Protein 1VJX (pdb70)

Foldseek 3Di:
DDAKWLLVLLVQLLQLLVVLLVLLQLVLVQDDDVSSVLSNVSSVLSVVSSVVSVVSVPPDPVLGGDIQHDDQAADHQDDCPVVSVDNDDDLLVSLVSVLVNLVRSLSSLVSSLVSGDDVVVNVSSVVSSVVSVVSNVVSVCSVPPD

Radius of gyration: 15.92 Å; Cα contacts (8 Å, |Δi|>4): 154; chains: 1; bounding box: 31×38×45 Å

Secondary structure (P-SEA, 3-state):
cccccaaaaaaaaaaaaaaaaaaaaaaaaacccaaaaaaaaaaaaaaaaaaaaaccccccccccccccccbbbbbcccccccccccccccaaaaaaaaaaaaaaaaaaaaaaaaacccaaaaaaaaaaaaaaaaaaaaaacccccc

Structure (mmCIF, N/CA/C/O backbone):
data_1VJX
#
_entry.id   1VJX
#
_cell.length_a   82.333
_cell.length_b   82.333
_cell.length_c   121.641
_cell.angle_alpha   90.00
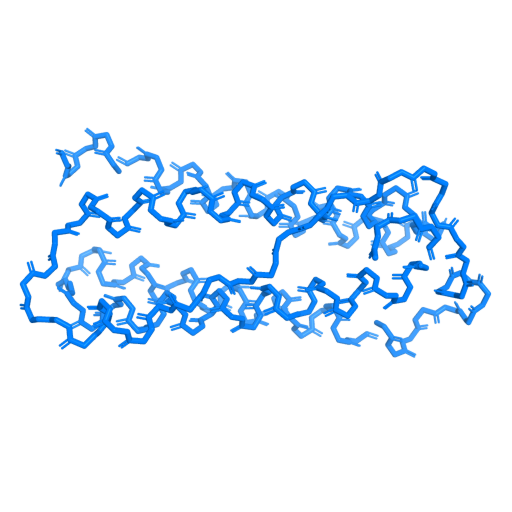_cell.angle_beta   90.00
_cell.angle_gamma   90.00
#
_symmetry.space_group_name_H-M   'I 41 2 2'
#
loop_
_entity.id
_entity.type
_entity.pdbx_description
1 polymer 'putative ferritin-like diiron-carboxylate protein TM1526'
2 water water
#
loop_
_atom_site.group_PDB
_atom_site.id
_atom_site.type_symbol
_atom_site.label_atom_id
_atom_site.label_alt_id
_atom_site.label_comp_id
_atom_site.label_asym_id
_atom_site.label_entity_id
_atom_site.label_seq_id
_atom_site.pdbx_PDB_ins_code
_atom_site.Cartn_x
_atom_site.Cartn_y
_atom_site.Cartn_z
_atom_site.occupancy
_atom_site.B_iso_or_equiv
_atom_site.auth_seq_id
_atom_site.auth_comp_id
_atom_site.auth_asym_id
_atom_site.auth_atom_id
_atom_site.pdbx_PDB_model_num
ATOM 1 C CA . HIS A 1 9 ? 58.279 33.493 37.142 1.00 58.89 -3 HIS A CA 1
ATOM 2 C C . HIS A 1 9 ? 57.078 34.066 37.959 1.00 59.71 -3 HIS A C 1
ATOM 3 O O . HIS A 1 9 ? 57.056 35.285 38.254 1.00 60.87 -3 HIS A O 1
ATOM 4 N N . HIS A 1 10 ? 56.088 33.203 38.270 1.00 58.27 -2 HIS A N 1
ATOM 5 C CA . HIS A 1 10 ? 54.793 33.577 38.963 1.00 57.12 -2 HIS A CA 1
ATOM 6 C C . HIS A 1 10 ? 54.462 32.780 40.220 1.00 56.51 -2 HIS A C 1
ATOM 7 O O . HIS A 1 10 ? 53.520 33.121 40.948 1.00 55.64 -2 HIS A O 1
ATOM 14 N N . HIS A 1 11 ? 55.225 31.715 40.460 1.00 56.19 -1 HIS A N 1
ATOM 15 C CA . HIS A 1 11 ? 55.177 31.014 41.721 1.00 56.17 -1 HIS A CA 1
ATOM 16 C C . HIS A 1 11 ? 56.288 31.600 42.605 1.00 56.04 -1 HIS A C 1
ATOM 17 O O . HIS A 1 11 ? 57.252 32.183 42.087 1.00 55.74 -1 HIS A O 1
ATOM 24 N N . HIS A 1 12 ? 56.106 31.504 43.924 1.00 55.11 0 HIS A N 1
ATOM 25 C CA . HIS A 1 12 ? 57.005 32.103 44.900 1.00 54.68 0 HIS A CA 1
ATOM 26 C C . HIS A 1 12 ? 57.253 33.594 44.672 1.00 53.38 0 HIS A C 1
ATOM 27 O O . HIS A 1 12 ? 58.334 34.047 44.922 1.00 53.63 0 HIS A O 1
ATOM 42 N N . LYS A 1 14 ? 57.383 37.091 46.061 1.00 47.83 2 LYS A N 1
ATOM 43 C CA . LYS A 1 14 ? 57.297 37.754 47.342 1.00 47.06 2 LYS A CA 1
ATOM 44 C C . LYS A 1 14 ? 56.365 38.995 47.242 1.00 47.02 2 LYS A C 1
ATOM 45 O O . LYS A 1 14 ? 56.131 39.529 46.168 1.00 45.95 2 LYS A O 1
ATOM 51 N N . VAL A 1 15 ? 55.820 39.404 48.390 1.00 47.03 3 VAL A N 1
ATOM 52 C CA . VAL A 1 15 ? 55.164 40.687 48.508 1.00 47.98 3 VAL A CA 1
ATOM 53 C C . VAL A 1 15 ? 55.992 41.806 47.890 1.00 48.04 3 VAL A C 1
ATOM 54 O O . VAL A 1 15 ? 55.458 42.675 47.220 1.00 49.09 3 VAL A O 1
ATOM 58 N N . SER A 1 16 ? 57.281 41.822 48.168 1.00 46.92 4 SER A N 1
ATOM 59 C CA . SER A 1 16 ? 58.129 42.888 47.697 1.00 47.00 4 SER A CA 1
ATOM 60 C C . SER A 1 16 ? 58.279 42.880 46.183 1.00 47.68 4 SER A C 1
ATOM 61 O O . SER A 1 16 ? 58.496 43.933 45.587 1.00 47.95 4 SER A O 1
ATOM 64 N N . ASP A 1 17 ? 58.272 41.675 45.602 1.00 48.16 5 ASP A N 1
ATOM 65 C CA . ASP A 1 17 ? 58.343 41.463 44.162 1.00 48.00 5 ASP A CA 1
ATOM 66 C C . ASP A 1 17 ? 57.087 42.078 43.562 1.00 48.37 5 ASP A C 1
ATOM 67 O O . ASP A 1 17 ? 57.124 42.712 42.513 1.00 48.31 5 ASP A O 1
ATOM 72 N N . ILE A 1 18 ? 55.981 41.912 44.256 1.00 48.92 6 ILE A N 1
ATOM 73 C CA . ILE A 1 18 ? 54.668 42.383 43.751 1.00 49.23 6 ILE A CA 1
ATOM 74 C C . ILE A 1 18 ? 54.549 43.906 43.855 1.00 49.68 6 ILE A C 1
ATOM 75 O O . ILE A 1 18 ? 54.031 44.553 42.950 1.00 49.76 6 ILE A O 1
ATOM 80 N N . LEU A 1 19 ? 55.009 44.497 44.958 1.00 49.92 7 LEU A N 1
ATOM 81 C CA . LEU A 1 19 ? 55.104 45.962 45.016 1.00 50.08 7 LEU A CA 1
ATOM 82 C C . LEU A 1 19 ? 55.942 46.519 43.861 1.00 49.89 7 LEU A C 1
ATOM 83 O O . LEU A 1 19 ? 55.572 47.521 43.279 1.00 50.33 7 LEU A O 1
ATOM 88 N N . THR A 1 20 ? 57.072 45.890 43.561 1.00 49.42 8 THR A N 1
ATOM 89 C CA . THR A 1 20 ? 57.916 46.355 42.471 1.00 49.64 8 THR A CA 1
ATOM 90 C C . THR A 1 20 ? 57.118 46.302 41.161 1.00 48.35 8 THR A C 1
ATOM 91 O O . THR A 1 20 ? 57.154 47.209 40.356 1.00 46.99 8 THR A O 1
ATOM 95 N N . VAL A 1 21 ? 56.368 45.217 40.988 1.00 48.07 9 VAL A N 1
ATOM 96 C CA . VAL A 1 21 ? 55.550 45.029 39.814 1.00 46.94 9 VAL A CA 1
ATOM 97 C C . VAL A 1 21 ? 54.502 46.147 39.777 1.00 46.97 9 VAL A C 1
ATOM 98 O O . VAL A 1 21 ? 54.346 46.781 38.754 1.00 46.12 9 VAL A O 1
ATOM 102 N N . ALA A 1 22 ? 53.874 46.421 40.920 1.00 47.59 10 ALA A N 1
ATOM 103 C CA . ALA A 1 22 ? 52.799 47.415 41.031 1.00 48.75 10 ALA A CA 1
ATOM 104 C C . ALA A 1 22 ? 53.294 48.820 40.812 1.00 48.52 10 ALA A C 1
ATOM 105 O O . ALA A 1 22 ? 52.616 49.651 40.208 1.00 47.63 10 ALA A O 1
ATOM 107 N N . ILE A 1 23 ? 54.522 49.073 41.257 1.00 48.85 11 ILE A N 1
ATOM 108 C CA . ILE A 1 23 ? 55.105 50.373 41.060 1.00 47.65 11 ILE A CA 1
ATOM 109 C C . ILE A 1 23 ? 55.241 50.599 39.567 1.00 48.41 11 ILE A C 1
ATOM 110 O O . ILE A 1 23 ? 54.934 51.679 39.068 1.00 48.35 11 ILE A O 1
ATOM 115 N N . ARG A 1 24 ? 55.699 49.583 38.842 1.00 49.03 12 ARG A N 1
ATOM 116 C CA . ARG A 1 24 ? 55.990 49.774 37.425 1.00 49.36 12 ARG A CA 1
ATOM 117 C C . ARG A 1 24 ? 54.709 49.939 36.584 1.00 49.45 12 ARG A C 1
ATOM 118 O O . ARG A 1 24 ? 54.701 50.744 35.650 1.00 48.91 12 ARG A O 1
ATOM 126 N N . LEU A 1 25 ? 53.641 49.231 36.971 1.00 49.58 13 LEU A N 1
ATOM 127 C CA . LEU A 1 25 ? 52.372 49.312 36.299 1.00 50.13 13 LEU A CA 1
ATOM 128 C C . LEU A 1 25 ? 51.799 50.730 36.431 1.00 50.28 13 LEU A C 1
ATOM 129 O O . LEU A 1 25 ? 51.321 51.280 35.444 1.00 49.00 13 LEU A O 1
ATOM 134 N N . GLU A 1 26 ? 51.921 51.337 37.619 1.00 50.13 14 GLU A N 1
ATOM 135 C CA . GLU A 1 26 ? 51.453 52.710 37.844 1.00 49.79 14 GLU A CA 1
ATOM 136 C C . GLU A 1 26 ? 52.314 53.743 37.116 1.00 50.60 14 GLU A C 1
ATOM 137 O O . GLU A 1 26 ? 51.799 54.714 36.573 1.00 51.16 14 GLU A O 1
ATOM 143 N N . GLU A 1 27 ? 53.623 53.536 37.117 1.00 50.82 15 GLU A N 1
ATOM 144 C CA . GLU A 1 27 ? 54.542 54.383 36.353 1.00 51.29 15 GLU A CA 1
ATOM 145 C C . GLU A 1 27 ? 54.298 54.288 34.837 1.00 51.12 15 GLU A C 1
ATOM 146 O O . GLU A 1 27 ? 54.365 55.279 34.124 1.00 51.51 15 GLU A O 1
ATOM 152 N N . GLU A 1 28 ? 54.067 53.086 34.345 1.00 51.01 16 GLU A N 1
ATOM 153 C CA . GLU A 1 28 ? 53.878 52.892 32.915 1.00 50.93 16 GLU A CA 1
ATOM 154 C C . GLU A 1 28 ? 52.514 53.392 32.485 1.00 49.91 16 GLU A C 1
ATOM 155 O O . GLU A 1 28 ? 52.394 53.953 31.414 1.00 49.25 16 GLU A O 1
ATOM 161 N N . GLY A 1 29 ? 51.531 53.225 33.351 1.00 49.49 17 GLY A N 1
ATOM 162 C CA . GLY A 1 29 ? 50.203 53.736 33.138 1.00 50.03 17 GLY A CA 1
ATOM 163 C C . GLY A 1 29 ? 50.148 55.246 33.020 1.00 50.55 17 GLY A C 1
ATOM 164 O O . GLY A 1 29 ? 49.411 55.791 32.163 1.00 51.06 17 GLY A O 1
ATOM 165 N N . GLU A 1 30 ? 50.912 55.921 33.877 1.00 50.15 18 GLU A N 1
ATOM 166 C CA . GLU A 1 30 ? 51.060 57.374 33.821 1.00 49.86 18 GLU A CA 1
ATOM 167 C C . GLU A 1 30 ? 51.533 57.785 32.432 1.00 49.97 18 GLU A C 1
ATOM 168 O O . GLU A 1 30 ? 50.968 58.690 31.819 1.00 48.81 18 GLU A O 1
ATOM 174 N N . ARG A 1 31 ? 52.601 57.130 31.975 1.00 50.32 19 ARG A N 1
ATOM 175 C CA . ARG A 1 31 ? 53.208 57.419 30.688 1.00 50.98 19 ARG A CA 1
ATOM 176 C C . ARG A 1 31 ? 52.289 57.171 29.510 1.00 48.79 19 ARG A C 1
ATOM 177 O O . ARG A 1 31 ? 52.217 57.960 28.585 1.00 47.31 19 ARG A O 1
ATOM 185 N N . PHE A 1 32 ? 51.674 56.003 29.522 1.00 48.44 20 PHE A N 1
ATOM 186 C CA . PHE A 1 32 ? 50.651 55.625 28.547 1.00 48.11 20 PHE A CA 1
ATOM 187 C C . PHE A 1 32 ? 49.610 56.750 28.423 1.00 47.56 20 PHE A C 1
ATOM 188 O O . PHE A 1 32 ? 49.467 57.346 27.355 1.00 46.82 20 PHE A O 1
ATOM 196 N N . TYR A 1 33 ? 48.946 57.084 29.532 1.00 47.21 21 TYR A N 1
ATOM 197 C CA . TYR A 1 33 ? 47.820 58.030 29.495 1.00 47.23 21 TYR A CA 1
ATOM 198 C C . TYR A 1 33 ? 48.266 59.441 29.077 1.00 46.49 21 TYR A C 1
ATOM 199 O O . TYR A 1 33 ? 47.539 60.136 28.347 1.00 46.04 21 TYR A O 1
ATOM 208 N N A ARG A 1 34 ? 49.459 59.834 29.504 0.50 45.85 22 ARG A N 1
ATOM 209 N N B ARG A 1 34 ? 49.449 59.856 29.529 0.50 45.67 22 ARG A N 1
ATOM 210 C CA A ARG A 1 34 ? 49.991 61.136 29.157 0.50 45.62 22 ARG A CA 1
ATOM 211 C CA B ARG A 1 34 ? 50.015 61.142 29.133 0.50 45.44 22 ARG A CA 1
ATOM 212 C C A ARG A 1 34 ? 50.348 61.178 27.654 0.50 45.65 22 ARG A C 1
ATOM 213 C C B ARG A 1 34 ? 50.296 61.150 27.630 0.50 45.56 22 ARG A C 1
ATOM 214 O O A ARG A 1 34 ? 50.010 62.137 26.966 0.50 44.88 22 ARG A O 1
ATOM 215 O O B ARG A 1 34 ? 49.881 62.063 26.922 0.50 44.77 22 ARG A O 1
ATOM 230 N N . GLU A 1 35 ? 51.008 60.129 27.162 1.00 45.74 23 GLU A N 1
ATOM 231 C CA . GLU A 1 35 ? 51.287 59.965 25.729 1.00 46.22 23 GLU A CA 1
ATOM 232 C C . GLU A 1 35 ? 50.000 59.832 24.889 1.00 45.95 23 GLU A C 1
ATOM 233 O O . GLU A 1 35 ? 49.926 60.378 23.793 1.00 45.85 23 GLU A O 1
ATOM 239 N N . LEU A 1 36 ? 48.992 59.118 25.394 1.00 45.78 24 LEU A N 1
ATOM 240 C CA . LEU A 1 36 ? 47.722 59.001 24.676 1.00 45.65 24 LEU A CA 1
ATOM 241 C C . LEU A 1 36 ? 47.069 60.363 24.488 1.00 45.84 24 LEU A C 1
ATOM 242 O O . LEU A 1 36 ? 46.395 60.610 23.463 1.00 45.55 24 LEU A O 1
ATOM 247 N N . SER A 1 37 ? 47.257 61.243 25.477 1.00 45.32 25 SER A N 1
ATOM 248 C CA . SER A 1 37 ? 46.639 62.562 25.445 1.00 44.92 25 SER A CA 1
ATOM 249 C C . SER A 1 37 ? 47.156 63.409 24.281 1.00 45.06 25 SER A C 1
ATOM 250 O O . SER A 1 37 ? 46.575 64.428 23.939 1.00 45.42 25 SER A O 1
ATOM 253 N N . GLU A 1 38 ? 48.263 62.998 23.684 1.00 45.14 26 GLU A N 1
ATOM 254 C CA . GLU A 1 38 ? 48.798 63.683 22.519 1.00 45.52 26 GLU A CA 1
ATOM 255 C C . GLU A 1 38 ? 48.048 63.312 21.269 1.00 44.20 26 GLU A C 1
ATOM 256 O O . GLU A 1 38 ? 48.262 63.932 20.272 1.00 44.40 26 GLU A O 1
ATOM 262 N N . HIS A 1 39 ? 47.205 62.282 21.318 1.00 43.41 27 HIS A N 1
ATOM 263 C CA . HIS A 1 39 ? 46.501 61.780 20.145 1.00 42.85 27 HIS A CA 1
ATOM 264 C C . HIS A 1 39 ? 45.059 62.304 20.040 1.00 42.30 27 HIS A C 1
ATOM 265 O O . HIS A 1 39 ? 44.394 62.077 19.029 1.00 39.83 27 HIS A O 1
ATOM 272 N N . PHE A 1 40 ? 44.616 63.005 21.095 1.00 42.55 28 PHE A N 1
ATOM 273 C CA . PHE A 1 40 ? 43.207 63.334 21.347 1.00 42.57 28 PHE A CA 1
ATOM 274 C C . PHE A 1 40 ? 43.027 64.746 21.869 1.00 43.01 28 PHE A C 1
ATOM 275 O O . PHE A 1 40 ? 43.994 65.444 22.122 1.00 43.00 28 PHE A O 1
ATOM 283 N N . ASN A 1 41 ? 41.780 65.171 22.028 1.00 44.26 29 ASN A N 1
ATOM 284 C CA . ASN A 1 41 ? 41.478 66.574 21.799 1.00 45.31 29 ASN A CA 1
ATOM 285 C C . ASN A 1 41 ? 40.776 67.404 22.875 1.00 45.22 29 ASN A C 1
ATOM 286 O O . ASN A 1 41 ? 41.115 68.580 23.026 1.00 46.29 29 ASN A O 1
ATOM 291 N N . GLY A 1 42 ? 39.804 66.875 23.592 1.00 44.54 30 GLY A N 1
ATOM 292 C CA . GLY A 1 42 ? 38.962 67.798 24.336 1.00 44.68 30 GLY A CA 1
ATOM 293 C C . GLY A 1 42 ? 38.796 67.476 25.781 1.00 44.90 30 GLY A C 1
ATOM 294 O O . GLY A 1 42 ? 39.778 67.519 26.543 1.00 45.92 30 GLY A O 1
ATOM 295 N N . GLU A 1 43 ? 37.557 67.169 26.160 1.00 44.61 31 GLU A N 1
ATOM 296 C CA . GLU A 1 43 ? 37.298 66.459 27.414 1.00 45.12 31 GLU A CA 1
ATOM 297 C C . GLU A 1 43 ? 38.132 65.168 27.507 1.00 44.73 31 GLU A C 1
ATOM 298 O O . GLU A 1 43 ? 38.645 64.836 28.567 1.00 44.13 31 GLU A O 1
ATOM 304 N N . ILE A 1 44 ? 38.266 64.487 26.373 1.00 44.84 32 ILE A N 1
ATOM 305 C CA . ILE A 1 44 ? 39.077 63.293 26.239 1.00 45.26 32 ILE A CA 1
ATOM 306 C C . ILE A 1 44 ? 40.558 63.503 26.598 1.00 45.03 32 ILE A C 1
ATOM 307 O O . ILE A 1 44 ? 41.112 62.722 27.355 1.00 44.96 32 ILE A O 1
ATOM 312 N N . LYS A 1 45 ? 41.190 64.542 26.055 1.00 45.11 33 LYS A N 1
ATOM 313 C CA . LYS A 1 45 ? 42.588 64.859 26.385 1.00 45.03 33 LYS A CA 1
ATOM 314 C C . LYS A 1 45 ? 42.708 65.036 27.914 1.00 44.89 33 LYS A C 1
ATOM 315 O O . LYS A 1 45 ? 43.549 64.404 28.573 1.00 43.74 33 LYS A O 1
ATOM 321 N N . LYS A 1 46 ? 41.834 65.895 28.449 1.00 44.89 34 LYS A N 1
ATOM 322 C CA . LYS A 1 46 ? 41.784 66.232 29.868 1.00 44.99 34 LYS A CA 1
ATOM 323 C C . LYS A 1 46 ? 41.639 64.954 30.710 1.00 44.68 34 LYS A C 1
ATOM 324 O O . LYS A 1 46 ? 42.243 64.822 31.762 1.00 42.60 34 LYS A O 1
ATOM 330 N N . THR A 1 47 ? 40.845 64.016 30.212 1.00 45.28 35 THR A N 1
ATOM 331 C CA . THR A 1 47 ? 40.614 62.778 30.932 1.00 46.34 35 THR A CA 1
ATOM 332 C C . THR A 1 47 ? 41.915 62.004 31.033 1.00 46.28 35 THR A C 1
ATOM 333 O O . THR A 1 47 ? 42.358 61.663 32.119 1.00 46.73 35 THR A O 1
ATOM 337 N N . PHE A 1 48 ? 42.528 61.742 29.893 1.00 46.78 36 PHE A N 1
ATOM 338 C CA . PHE A 1 48 ? 43.744 60.965 29.862 1.00 47.29 36 PHE A CA 1
ATOM 339 C C . PHE A 1 48 ? 44.802 61.602 30.756 1.00 47.30 36 PHE A C 1
ATOM 340 O O . PHE A 1 48 ? 45.591 60.913 31.353 1.00 46.97 36 PHE A O 1
ATOM 348 N N . LEU A 1 49 ? 44.822 62.923 30.837 1.00 47.98 37 LEU A N 1
ATOM 349 C CA . LEU A 1 49 ? 45.828 63.594 31.655 1.00 48.73 37 LEU A CA 1
ATOM 350 C C . LEU A 1 49 ? 45.519 63.431 33.145 1.00 49.24 37 LEU A C 1
ATOM 351 O O . LEU A 1 49 ? 46.438 63.293 33.953 1.00 49.51 37 LEU A O 1
ATOM 356 N N . GLU A 1 50 ? 44.234 63.469 33.498 1.00 49.36 38 GLU A N 1
ATOM 357 C CA . GLU A 1 50 ? 43.816 63.220 34.872 1.00 49.89 38 GLU A CA 1
ATOM 358 C C . GLU A 1 50 ? 44.233 61.821 35.269 1.00 49.24 38 GLU A C 1
ATOM 359 O O . GLU A 1 50 ? 44.833 61.633 36.318 1.00 49.51 38 GLU A O 1
ATOM 365 N N . LEU A 1 51 ? 43.910 60.855 34.410 1.00 49.39 39 LEU A N 1
ATOM 366 C CA . LEU A 1 51 ? 44.255 59.460 34.633 1.00 49.14 39 LEU A CA 1
ATOM 367 C C . LEU A 1 51 ? 45.751 59.319 34.860 1.00 48.99 39 LEU A C 1
ATOM 368 O O . LEU A 1 51 ? 46.156 58.612 35.760 1.00 49.30 39 LEU A O 1
ATOM 373 N N . ALA A 1 52 ? 46.553 60.042 34.075 1.00 49.17 40 ALA A N 1
ATOM 374 C CA . ALA A 1 52 ? 48.021 60.059 34.212 1.00 48.97 40 ALA A CA 1
ATOM 375 C C . ALA A 1 52 ? 48.494 60.609 35.565 1.00 49.25 40 ALA A C 1
ATOM 376 O O . ALA A 1 52 ? 49.355 60.013 36.183 1.00 49.09 40 ALA A O 1
ATOM 378 N N . ASP A 1 53 ? 47.928 61.725 36.021 1.00 49.72 41 ASP A N 1
ATOM 379 C CA . ASP A 1 53 ? 48.269 62.303 37.317 1.00 50.30 41 ASP A CA 1
ATOM 380 C C . ASP A 1 53 ? 47.861 61.365 38.436 1.00 50.54 41 ASP A C 1
ATOM 381 O O . ASP A 1 53 ? 48.575 61.214 39.403 1.00 49.77 41 ASP A O 1
ATOM 386 N N . GLN A 1 54 ? 46.696 60.733 38.304 1.00 50.58 42 GLN A N 1
ATOM 387 C CA . GLN A 1 54 ? 46.235 59.767 39.313 1.00 50.57 42 GLN A CA 1
ATOM 388 C C . GLN A 1 54 ? 47.171 58.585 39.440 1.00 49.76 42 GLN A C 1
ATOM 389 O O . GLN A 1 54 ? 47.515 58.173 40.557 1.00 49.26 42 GLN A O 1
ATOM 395 N N . GLU A 1 55 ? 47.565 58.031 38.290 1.00 49.27 43 GLU A N 1
ATOM 396 C CA . GLU A 1 55 ? 48.537 56.927 38.247 1.00 48.88 43 GLU A CA 1
ATOM 397 C C . GLU A 1 55 ? 49.870 57.315 38.878 1.00 48.46 43 GLU A C 1
ATOM 398 O O . GLU A 1 55 ? 50.485 56.508 39.581 1.00 48.79 43 GLU A O 1
ATOM 404 N N . ARG A 1 56 ? 50.318 58.531 38.584 1.00 48.13 44 ARG A N 1
ATOM 405 C CA . ARG A 1 56 ? 51.492 59.141 39.226 1.00 47.88 44 ARG A CA 1
ATOM 406 C C . ARG A 1 56 ? 51.438 59.008 40.754 1.00 47.95 44 ARG A C 1
ATOM 407 O O . ARG A 1 56 ? 52.302 58.347 41.378 1.00 48.53 44 ARG A O 1
ATOM 415 N N . ILE A 1 57 ? 50.401 59.599 41.349 1.00 47.69 45 ILE A N 1
ATOM 416 C CA . ILE A 1 57 ? 50.207 59.589 42.803 1.00 47.52 45 ILE A CA 1
ATOM 417 C C . ILE A 1 57 ? 50.232 58.185 43.391 1.00 47.56 45 ILE A C 1
ATOM 418 O O . ILE A 1 57 ? 50.818 57.961 44.445 1.00 47.65 45 ILE A O 1
ATOM 423 N N . HIS A 1 58 ? 49.604 57.249 42.688 1.00 48.35 46 HIS A N 1
ATOM 424 C CA . HIS A 1 58 ? 49.587 55.840 43.057 1.00 48.41 46 HIS A CA 1
ATOM 425 C C . HIS A 1 58 ? 50.964 55.242 43.123 1.00 48.78 46 HIS A C 1
ATOM 426 O O . HIS A 1 58 ? 51.248 54.513 44.070 1.00 49.07 46 HIS A O 1
ATOM 433 N N . ALA A 1 59 ? 51.794 55.536 42.115 1.00 48.69 47 ALA A N 1
ATOM 434 C CA . ALA A 1 59 ? 53.178 55.059 42.058 1.00 48.92 47 ALA A CA 1
ATOM 435 C C . ALA A 1 59 ? 53.990 55.571 43.246 1.00 48.92 47 ALA A C 1
ATOM 436 O O . ALA A 1 59 ? 54.754 54.836 43.827 1.00 47.98 47 ALA A O 1
ATOM 438 N N . GLU A 1 60 ? 53.819 56.855 43.570 1.00 49.75 48 GLU A N 1
ATOM 439 C CA . GLU A 1 60 ? 54.479 57.485 44.720 1.00 50.21 48 GLU A CA 1
ATOM 440 C C . GLU A 1 60 ? 54.057 56.813 46.025 1.00 49.29 48 GLU A C 1
ATOM 441 O O . GLU A 1 60 ? 54.789 56.814 46.990 1.00 49.30 48 GLU A O 1
ATOM 447 N N . ILE A 1 61 ? 52.847 56.264 46.066 1.00 48.91 49 ILE A N 1
ATOM 448 C CA . ILE A 1 61 ? 52.350 55.644 47.299 1.00 48.27 49 ILE A CA 1
ATOM 449 C C . ILE A 1 61 ? 52.967 54.268 47.435 1.00 48.32 49 ILE A C 1
ATOM 450 O O . ILE A 1 61 ? 53.451 53.905 48.511 1.00 48.57 49 ILE A O 1
ATOM 455 N N . PHE A 1 62 ? 52.921 53.514 46.331 1.00 47.95 50 PHE A N 1
ATOM 456 C CA . PHE A 1 62 ? 53.585 52.216 46.246 1.00 47.60 50 PHE A CA 1
ATOM 457 C C . PHE A 1 62 ? 55.118 52.287 46.478 1.00 46.85 50 PHE A C 1
ATOM 458 O O . PHE A 1 62 ? 55.690 51.359 47.033 1.00 45.84 50 PHE A O 1
ATOM 466 N N . ARG A 1 63 ? 55.781 53.337 46.016 1.00 47.50 51 ARG A N 1
ATOM 467 C CA . ARG A 1 63 ? 57.257 53.449 46.250 1.00 48.94 51 ARG A CA 1
ATOM 468 C C . ARG A 1 63 ? 57.504 53.662 47.755 1.00 49.58 51 ARG A C 1
ATOM 469 O O . ARG A 1 63 ? 58.332 53.003 48.354 1.00 50.80 51 ARG A O 1
ATOM 477 N N . LYS A 1 64 ? 56.765 54.575 48.367 1.00 50.19 52 LYS A N 1
ATOM 478 C CA . LYS A 1 64 ? 56.917 54.835 49.792 1.00 50.83 52 LYS A CA 1
ATOM 479 C C . LYS A 1 64 ? 56.689 53.540 50.569 1.00 49.91 52 LYS A C 1
ATOM 480 O O . LYS A 1 64 ? 57.330 53.267 51.558 1.00 49.08 52 LYS A O 1
ATOM 494 N N . SER A 1 66 ? 56.991 50.285 49.587 1.00 48.56 54 SER A N 1
ATOM 495 C CA . SER A 1 66 ? 58.038 49.279 49.474 1.00 48.09 54 SER A CA 1
ATOM 496 C C . SER A 1 66 ? 59.295 49.632 50.289 1.00 47.85 54 SER A C 1
ATOM 497 O O . SER A 1 66 ? 60.072 48.758 50.673 1.00 47.85 54 SER A O 1
ATOM 500 N N . ASP A 1 67 ? 59.491 50.920 50.515 1.00 47.58 55 ASP A N 1
ATOM 501 C CA . ASP A 1 67 ? 60.527 51.416 51.392 1.00 47.55 55 ASP A CA 1
ATOM 502 C C . ASP A 1 67 ? 60.213 51.265 52.885 1.00 47.89 55 ASP A C 1
ATOM 503 O O . ASP A 1 67 ? 61.060 50.932 53.673 1.00 47.18 55 ASP A O 1
ATOM 508 N N . GLN A 1 68 ? 58.970 51.518 53.270 1.00 49.19 56 GLN A N 1
ATOM 509 C CA . GLN A 1 68 ? 58.640 51.659 54.693 1.00 49.05 56 GLN A CA 1
ATOM 510 C C . GLN A 1 68 ? 57.927 50.439 55.310 1.00 47.50 56 GLN A C 1
ATOM 511 O O . GLN A 1 68 ? 57.922 50.302 56.520 1.00 45.72 56 GLN A O 1
ATOM 517 N N . GLU A 1 69 ? 57.332 49.561 54.497 1.00 46.63 57 GLU A N 1
ATOM 518 C CA . GLU A 1 69 ? 56.740 48.337 55.056 1.00 47.39 57 GLU A CA 1
ATOM 519 C C . GLU A 1 69 ? 57.782 47.440 55.764 1.00 47.17 57 GLU A C 1
ATOM 520 O O . GLU A 1 69 ? 58.938 47.348 55.337 1.00 48.35 57 GLU A O 1
ATOM 526 N N . ASN A 1 70 ? 57.396 46.777 56.843 1.00 47.08 58 ASN A N 1
ATOM 527 C CA . ASN A 1 70 ? 58.388 45.994 57.607 1.00 47.67 58 ASN A CA 1
ATOM 528 C C . ASN A 1 70 ? 58.978 44.813 56.752 1.00 46.67 58 ASN A C 1
ATOM 529 O O . ASN A 1 70 ? 58.277 44.170 55.967 1.00 46.99 58 ASN A O 1
ATOM 534 N N . TRP A 1 71 ? 60.273 44.584 56.873 1.00 45.46 59 TRP A N 1
ATOM 535 C CA . TRP A 1 71 ? 61.011 43.616 56.047 1.00 44.98 59 TRP A CA 1
ATOM 536 C C . TRP A 1 71 ? 60.395 42.213 56.054 1.00 45.08 59 TRP A C 1
ATOM 537 O O . TRP A 1 71 ? 60.283 41.547 55.034 1.00 44.00 59 TRP A O 1
ATOM 548 N N . ASP A 1 72 ? 59.939 41.793 57.216 1.00 46.63 60 ASP A N 1
ATOM 549 C CA . ASP A 1 72 ? 59.277 40.516 57.362 1.00 47.88 60 ASP A CA 1
ATOM 550 C C . ASP A 1 72 ? 57.974 40.369 56.614 1.00 49.13 60 ASP A C 1
ATOM 551 O O . ASP A 1 72 ? 57.662 39.278 56.125 1.00 50.45 60 ASP A O 1
ATOM 556 N N . GLU A 1 73 ? 57.204 41.451 56.523 1.00 49.20 61 GLU A N 1
ATOM 557 C CA . GLU A 1 73 ? 56.036 41.450 55.677 1.00 49.97 61 GLU A CA 1
ATOM 558 C C . GLU A 1 73 ? 56.442 41.354 54.197 1.00 49.60 61 GLU A C 1
ATOM 559 O O . GLU A 1 73 ? 56.052 40.441 53.469 1.00 49.94 61 GLU A O 1
ATOM 565 N N . VAL A 1 74 ? 57.203 42.342 53.775 1.00 48.82 62 VAL A N 1
ATOM 566 C CA . VAL A 1 74 ? 57.656 42.493 52.403 1.00 49.01 62 VAL A CA 1
ATOM 567 C C . VAL A 1 74 ? 58.433 41.288 51.844 1.00 48.80 62 VAL A C 1
ATOM 568 O O . VAL A 1 74 ? 58.341 40.958 50.659 1.00 47.98 62 VAL A O 1
ATOM 572 N N . ASP A 1 75 ? 59.180 40.608 52.714 1.00 48.97 63 ASP A N 1
ATOM 573 C CA . ASP A 1 75 ? 59.976 39.439 52.295 1.00 49.02 63 ASP A CA 1
ATOM 574 C C . ASP A 1 75 ? 59.205 38.103 52.292 1.00 49.63 63 ASP A C 1
ATOM 575 O O . ASP A 1 75 ? 59.794 37.027 52.050 1.00 49.48 63 ASP A O 1
ATOM 580 N N . SER A 1 76 ? 57.903 38.179 52.525 1.00 50.24 64 SER A N 1
ATOM 581 C CA . SER A 1 76 ? 57.050 36.999 52.585 1.00 51.71 64 SER A CA 1
ATOM 582 C C . SER A 1 76 ? 56.547 36.584 51.232 1.00 51.53 64 SER A C 1
ATOM 583 O O . SER A 1 76 ? 56.286 37.422 50.385 1.00 51.59 64 SER A O 1
ATOM 586 N N . TYR A 1 77 ? 56.353 35.275 51.097 1.00 51.93 65 TYR A N 1
ATOM 587 C CA . TYR A 1 77 ? 55.783 34.641 49.926 1.00 51.77 65 TYR A CA 1
ATOM 588 C C . TYR A 1 77 ? 54.268 34.719 49.844 1.00 52.16 65 TYR A C 1
ATOM 589 O O . TYR A 1 77 ? 53.552 34.415 50.815 1.00 52.86 65 TYR A O 1
ATOM 598 N N . LEU A 1 78 ? 53.771 35.128 48.679 1.00 52.28 66 LEU A N 1
ATOM 599 C CA . LEU A 1 78 ? 52.363 34.935 48.335 1.00 52.35 66 LEU A CA 1
ATOM 600 C C . LEU A 1 78 ? 52.249 33.514 47.876 1.00 51.65 66 LEU A C 1
ATOM 601 O O . LEU A 1 78 ? 52.907 33.116 46.902 1.00 52.24 66 LEU A O 1
ATOM 606 N N . ALA A 1 79 ? 51.416 32.743 48.565 1.00 50.76 67 ALA A N 1
ATOM 607 C CA . ALA A 1 79 ? 51.124 31.361 48.153 1.00 49.20 67 ALA A CA 1
ATOM 608 C C . ALA A 1 79 ? 50.429 31.350 46.757 1.00 47.22 67 ALA A C 1
ATOM 609 O O . ALA A 1 79 ? 49.784 32.326 46.336 1.00 45.08 67 ALA A O 1
ATOM 611 N N . GLY A 1 80 ? 50.639 30.241 46.050 1.00 45.76 68 GLY A N 1
ATOM 612 C CA . GLY A 1 80 ? 50.135 30.041 44.701 1.00 45.51 68 GLY A CA 1
ATOM 613 C C . GLY A 1 80 ? 50.757 30.836 43.557 1.00 44.95 68 GLY A C 1
ATOM 614 O O . GLY A 1 80 ? 51.938 31.230 43.577 1.00 45.86 68 GLY A O 1
ATOM 615 N N . TYR A 1 81 ? 49.929 31.035 42.554 1.00 43.63 69 TYR A N 1
ATOM 616 C CA . TYR A 1 81 ? 50.272 31.648 41.307 1.00 42.90 69 TYR A CA 1
ATOM 617 C C . TYR A 1 81 ? 49.797 33.075 41.394 1.00 43.04 69 TYR A C 1
ATOM 618 O O . TYR A 1 81 ? 48.598 33.325 41.525 1.00 43.00 69 TYR A O 1
ATOM 627 N N . ALA A 1 82 ? 50.765 33.996 41.371 1.00 42.73 70 ALA A N 1
ATOM 628 C CA . ALA A 1 82 ? 50.532 35.403 41.258 1.00 42.10 70 ALA A CA 1
ATOM 629 C C . ALA A 1 82 ? 50.540 35.808 39.771 1.00 42.33 70 ALA A C 1
ATOM 630 O O . ALA A 1 82 ? 51.544 35.785 39.131 1.00 42.41 70 ALA A O 1
ATOM 632 N N . PHE A 1 83 ? 49.377 36.145 39.234 1.00 42.65 71 PHE A N 1
ATOM 633 C CA . PHE A 1 83 ? 49.230 36.628 37.873 1.00 42.02 71 PHE A CA 1
ATOM 634 C C . PHE A 1 83 ? 49.750 38.039 37.753 1.00 42.02 71 PHE A C 1
ATOM 635 O O . PHE A 1 83 ? 49.488 38.895 38.609 1.00 42.99 71 PHE A O 1
ATOM 643 N N . TYR A 1 84 ? 50.435 38.319 36.667 1.00 42.14 72 TYR A N 1
ATOM 644 C CA . TYR A 1 84 ? 50.679 39.703 36.296 1.00 42.84 72 TYR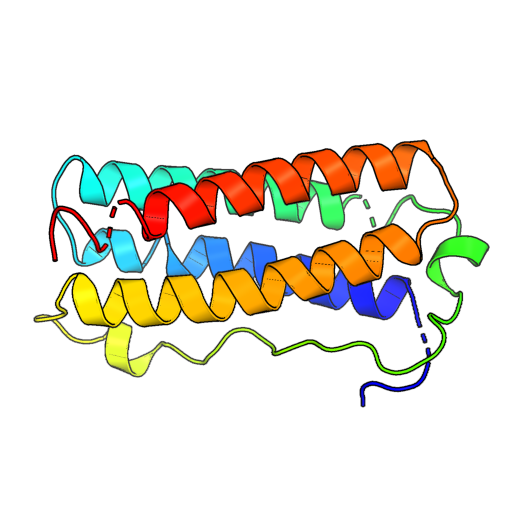 A CA 1
ATOM 645 C C . TYR A 1 84 ? 51.101 39.685 34.846 1.00 43.87 72 TYR A C 1
ATOM 646 O O . TYR A 1 84 ? 51.610 38.671 34.367 1.00 43.49 72 TYR A O 1
ATOM 655 N N . GLU A 1 85 ? 50.839 40.775 34.142 1.00 45.40 73 GLU A N 1
ATOM 656 C CA . GLU A 1 85 ? 51.494 41.039 32.860 1.00 48.16 73 GLU A CA 1
ATOM 657 C C . GLU A 1 85 ? 52.180 42.387 32.999 1.00 48.97 73 GLU A C 1
ATOM 658 O O . GLU A 1 85 ? 51.564 43.352 33.478 1.00 50.72 73 GLU A O 1
ATOM 664 N N . VAL A 1 86 ? 53.418 42.482 32.588 1.00 50.05 74 VAL A N 1
ATOM 665 C CA . VAL A 1 86 ? 54.059 43.793 32.547 1.00 51.57 74 VAL A CA 1
ATOM 666 C C . VAL A 1 86 ? 53.454 44.618 31.413 1.00 52.17 74 VAL A C 1
ATOM 667 O O . VAL A 1 86 ? 52.930 44.076 30.414 1.00 52.34 74 VAL A O 1
ATOM 671 N N . PHE A 1 87 ? 53.535 45.932 31.581 1.00 52.32 75 PHE A N 1
ATOM 672 C CA . PHE A 1 87 ? 52.888 46.853 30.672 1.00 52.16 75 PHE A CA 1
ATOM 673 C C . PHE A 1 87 ? 53.410 46.561 29.262 1.00 51.83 75 PHE A C 1
ATOM 674 O O . PHE A 1 87 ? 54.591 46.295 29.094 1.00 50.14 75 PHE A O 1
ATOM 682 N N . PRO A 1 88 ? 52.504 46.530 28.275 1.00 51.14 76 PRO A N 1
ATOM 683 C CA . PR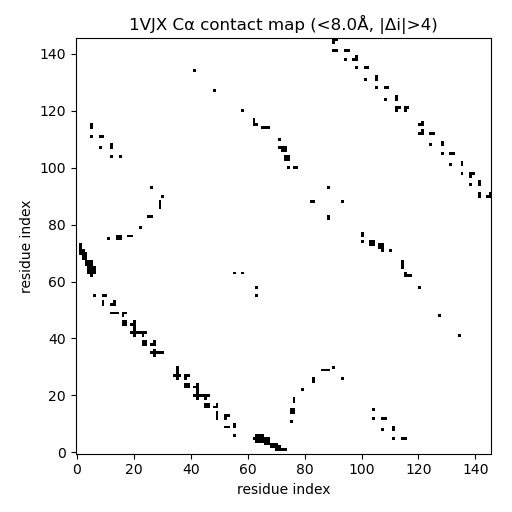O A 1 88 ? 52.891 46.328 26.898 1.00 50.08 76 PRO A CA 1
ATOM 684 C C . PRO A 1 88 ? 53.820 47.384 26.378 1.00 49.82 76 PRO A C 1
ATOM 685 O O . PRO A 1 88 ? 53.860 48.521 26.863 1.00 48.28 76 PRO A O 1
ATOM 689 N N . ASP A 1 89 ? 54.584 46.971 25.384 1.00 50.48 77 ASP A N 1
ATOM 690 C CA . ASP A 1 89 ? 55.324 47.892 24.561 1.00 51.52 77 ASP A CA 1
ATOM 691 C C . ASP A 1 89 ? 54.297 48.563 23.636 1.00 51.64 77 ASP A C 1
ATOM 692 O O . ASP A 1 89 ? 53.559 47.894 22.898 1.00 51.08 77 ASP A O 1
ATOM 697 N N . THR A 1 90 ? 54.254 49.887 23.733 1.00 51.78 78 THR A N 1
ATOM 698 C CA . THR A 1 90 ? 53.302 50.707 23.008 1.00 51.75 78 THR A CA 1
ATOM 699 C C . THR A 1 90 ? 53.984 51.710 22.077 1.00 51.40 78 THR A C 1
ATOM 700 O O . THR A 1 90 ? 53.295 52.476 21.427 1.00 50.52 78 THR A O 1
ATOM 704 N N . SER A 1 91 ? 55.320 51.681 22.004 1.00 50.89 79 SER A N 1
ATOM 705 C CA . SER A 1 91 ? 56.104 52.732 21.341 1.00 50.85 79 SER A CA 1
ATOM 706 C C . SER A 1 91 ? 55.785 52.912 19.852 1.00 51.00 79 SER A C 1
ATOM 707 O O . SER A 1 91 ? 55.876 54.026 19.333 1.00 49.89 79 SER A O 1
ATOM 710 N N . GLU A 1 92 ? 55.379 51.815 19.203 1.00 51.66 80 GLU A N 1
ATOM 711 C CA . GLU A 1 92 ? 55.100 51.785 17.776 1.00 52.21 80 GLU A CA 1
ATOM 712 C C . GLU A 1 92 ? 53.758 52.395 17.478 1.00 51.96 80 GLU A C 1
ATOM 713 O O . GLU A 1 92 ? 53.659 53.329 16.705 1.00 52.19 80 GLU A O 1
ATOM 719 N N . ILE A 1 93 ? 52.709 51.874 18.070 1.00 51.98 81 ILE A N 1
ATOM 720 C CA . ILE A 1 93 ? 51.404 52.493 17.851 1.00 51.87 81 ILE A CA 1
ATOM 721 C C . ILE A 1 93 ? 51.366 53.961 18.283 1.00 50.45 81 ILE A C 1
ATOM 722 O O . ILE A 1 93 ? 50.869 54.790 17.547 1.00 49.96 81 ILE A O 1
ATOM 727 N N . LEU A 1 94 ? 51.938 54.300 19.428 1.00 49.47 82 LEU A N 1
ATOM 728 C CA . LEU A 1 94 ? 51.971 55.694 19.866 1.00 49.22 82 LEU A CA 1
ATOM 729 C C . LEU A 1 94 ? 52.778 56.601 18.943 1.00 48.08 82 LEU A C 1
ATOM 730 O O . LEU A 1 94 ? 52.771 57.817 19.108 1.00 48.51 82 LEU A O 1
ATOM 735 N N . ARG A 1 95 ? 53.465 56.014 17.973 1.00 46.77 83 ARG A N 1
ATOM 736 C CA . ARG A 1 95 ? 54.158 56.768 16.943 1.00 45.98 83 ARG A CA 1
ATOM 737 C C . ARG A 1 95 ? 53.148 57.228 15.859 1.00 45.03 83 ARG A C 1
ATOM 738 O O . ARG A 1 95 ? 53.380 58.224 15.161 1.00 44.27 83 ARG A O 1
ATOM 746 N N . ARG A 1 96 ? 52.044 56.488 15.723 1.00 44.03 84 ARG A N 1
ATOM 747 C CA . ARG A 1 96 ? 51.059 56.705 14.663 1.00 43.88 84 ARG A CA 1
ATOM 748 C C . ARG A 1 96 ? 50.320 58.015 14.844 1.00 42.26 84 ARG A C 1
ATOM 749 O O . ARG A 1 96 ? 50.193 58.502 15.948 1.00 41.65 84 ARG A O 1
ATOM 757 N N . LYS A 1 97 ? 49.867 58.593 13.737 1.00 41.47 85 LYS A N 1
ATOM 758 C CA . LYS A 1 97 ? 49.252 59.910 13.752 1.00 40.65 85 LYS A CA 1
ATOM 759 C C . LYS A 1 97 ? 47.744 59.845 13.497 1.00 40.32 85 LYS A C 1
ATOM 760 O O . LYS A 1 97 ? 47.083 60.889 13.453 1.00 39.52 85 LYS A O 1
ATOM 766 N N . ASP A 1 98 ? 47.216 58.625 13.351 1.00 40.36 86 ASP A N 1
ATOM 767 C CA . ASP A 1 98 ? 45.801 58.391 13.012 1.00 40.92 86 ASP A CA 1
ATOM 768 C C . ASP A 1 98 ? 45.117 57.397 13.936 1.00 41.74 86 ASP A C 1
ATOM 769 O O . ASP A 1 98 ? 44.254 56.633 13.496 1.00 41.72 86 ASP A O 1
ATOM 774 N N . LEU A 1 99 ? 45.487 57.396 15.210 1.00 42.68 87 LEU A N 1
ATOM 775 C CA . LEU A 1 99 ? 44.935 56.437 16.136 1.00 43.67 87 LEU A CA 1
ATOM 776 C C . LEU A 1 99 ? 43.460 56.743 16.409 1.00 44.50 87 LEU A C 1
ATOM 777 O O . LEU A 1 99 ? 43.077 57.905 16.566 1.00 44.61 87 LEU A O 1
ATOM 782 N N . THR A 1 100 ? 42.645 55.686 16.453 1.00 45.16 88 THR A N 1
ATOM 783 C CA . THR A 1 100 ? 41.252 55.792 16.864 1.00 45.22 88 THR A CA 1
ATOM 784 C C . THR A 1 100 ? 41.142 55.645 18.381 1.00 45.51 88 THR A C 1
ATOM 785 O O . THR A 1 100 ? 41.967 54.996 19.019 1.00 45.54 88 THR A O 1
ATOM 789 N N . LEU A 1 101 ? 40.111 56.247 18.953 1.00 46.20 89 LEU A N 1
ATOM 790 C CA . LEU A 1 101 ? 39.881 56.152 20.394 1.00 46.64 89 LEU A CA 1
ATOM 791 C C . LEU A 1 101 ? 39.636 54.705 20.782 1.00 46.26 89 LEU A C 1
ATOM 792 O O . LEU A 1 101 ? 40.153 54.243 21.789 1.00 46.35 89 LEU A O 1
ATOM 797 N N . LYS A 1 102 ? 38.889 53.996 19.940 1.00 46.21 90 LYS A N 1
ATOM 798 C CA . LYS A 1 102 ? 38.562 52.583 20.144 1.00 46.33 90 LYS A CA 1
ATOM 799 C C . LYS A 1 102 ? 39.763 51.686 20.369 1.00 45.78 90 LYS A C 1
ATOM 800 O O . LYS A 1 102 ? 39.792 50.931 21.323 1.00 4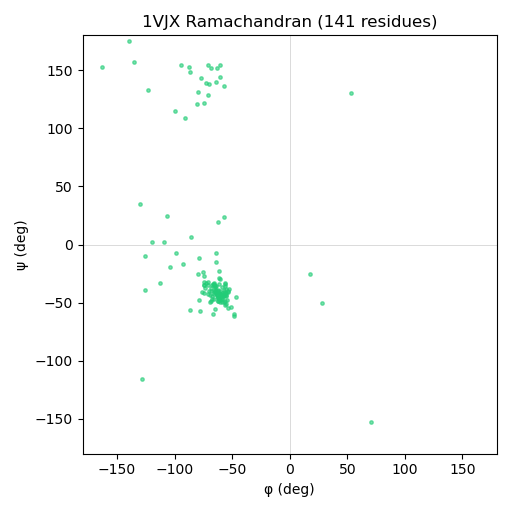4.55 90 LYS A O 1
ATOM 806 N N . GLU A 1 103 ? 40.725 51.715 19.455 1.00 45.74 91 GLU A N 1
ATOM 807 C CA . GLU A 1 103 ? 41.844 50.788 19.553 1.00 46.32 91 GLU A CA 1
ATOM 808 C C . GLU A 1 103 ? 42.700 51.057 20.796 1.00 45.85 91 GLU A C 1
ATOM 809 O O . GLU A 1 103 ? 43.175 50.158 21.450 1.00 45.16 91 GLU A O 1
ATOM 815 N N . VAL A 1 104 ? 42.809 52.325 21.124 1.00 46.56 92 VAL A N 1
ATOM 816 C CA . VAL A 1 104 ? 43.542 52.831 22.266 1.00 46.95 92 VAL A CA 1
ATOM 817 C C . VAL A 1 104 ? 42.858 52.427 23.591 1.00 47.17 92 VAL A C 1
ATOM 818 O O . VAL A 1 104 ? 43.500 51.936 24.537 1.00 46.77 92 VAL A O 1
ATOM 822 N N . LEU A 1 105 ? 41.557 52.650 23.654 1.00 46.98 93 LEU A N 1
ATOM 823 C CA . LEU A 1 105 ? 40.763 52.242 24.792 1.00 47.24 93 LEU A CA 1
ATOM 824 C C . LEU A 1 105 ? 40.757 50.723 24.992 1.00 48.25 93 LEU A C 1
ATOM 825 O O . LEU A 1 105 ? 40.825 50.231 26.126 1.00 49.67 93 LEU A O 1
ATOM 830 N N . ASP A 1 106 ? 40.701 49.964 23.911 1.00 48.33 94 ASP A N 1
ATOM 831 C CA . ASP A 1 106 ? 40.694 48.512 24.042 1.00 48.32 94 ASP A CA 1
ATOM 832 C C . ASP A 1 106 ? 41.925 48.067 24.770 1.00 47.85 94 ASP A C 1
ATOM 833 O O . ASP A 1 106 ? 41.870 47.218 25.634 1.00 47.17 94 ASP A O 1
ATOM 838 N N . ILE A 1 107 ? 43.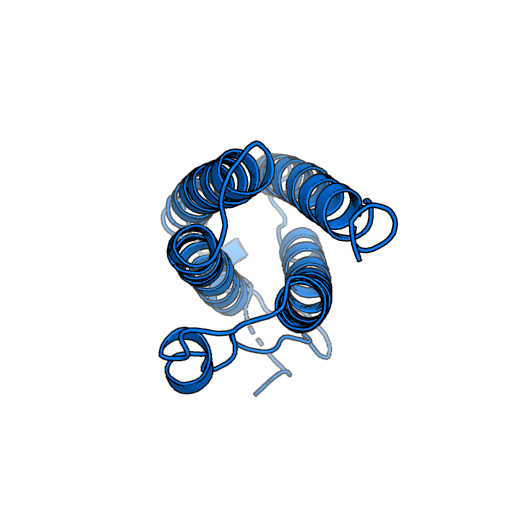047 48.661 24.404 1.00 48.29 95 ILE A N 1
ATOM 839 C CA . ILE A 1 107 ? 44.332 48.353 25.042 1.00 48.60 95 ILE A CA 1
ATOM 840 C C . ILE A 1 107 ? 44.336 48.792 26.527 1.00 47.62 95 ILE A C 1
ATOM 841 O O . ILE A 1 107 ? 44.713 48.028 27.398 1.00 46.70 95 ILE A O 1
ATOM 846 N N . ALA A 1 108 ? 43.873 50.010 26.780 1.00 47.41 96 ALA A N 1
ATOM 847 C CA . ALA A 1 108 ? 43.813 50.574 28.118 1.00 47.30 96 ALA A CA 1
ATOM 848 C C . ALA A 1 108 ? 43.002 49.707 29.017 1.00 47.47 96 ALA A C 1
ATOM 849 O O . ALA A 1 108 ? 43.350 49.504 30.147 1.00 47.16 96 ALA A O 1
ATOM 851 N N . ILE A 1 109 ? 41.865 49.242 28.507 1.00 49.11 97 ILE A N 1
ATOM 852 C CA . ILE A 1 109 ? 40.904 48.494 29.314 1.00 48.74 97 ILE A CA 1
ATOM 853 C C . ILE A 1 109 ? 41.517 47.156 29.674 1.00 49.06 97 ILE A C 1
ATOM 854 O O . ILE A 1 109 ? 41.413 46.696 30.807 1.00 48.78 97 ILE A O 1
ATOM 859 N N . SER A 1 110 ? 42.202 46.569 28.711 1.00 49.25 98 SER A N 1
ATOM 860 C CA . SER A 1 110 ? 42.752 45.241 28.886 1.00 49.86 98 SER A CA 1
ATOM 861 C C . SER A 1 110 ? 43.915 45.224 29.863 1.00 49.42 98 SER A C 1
ATOM 862 O O . SER A 1 110 ? 43.966 44.330 30.685 1.00 49.42 98 SER A O 1
ATOM 865 N N . VAL A 1 111 ? 44.831 46.199 29.786 1.00 49.17 99 VAL A N 1
ATOM 866 C CA . VAL A 1 111 ? 45.926 46.257 30.744 1.00 49.25 99 VAL A CA 1
ATOM 867 C C . VAL A 1 111 ? 45.466 46.751 32.113 1.00 49.33 99 VAL A C 1
ATOM 868 O O . VAL A 1 111 ? 46.029 46.354 33.129 1.00 48.14 99 VAL A O 1
ATOM 872 N N . GLU A 1 112 ? 44.473 47.632 32.151 1.00 49.26 100 GLU A N 1
ATOM 873 C CA . GLU A 1 112 ? 43.940 48.073 33.425 1.00 49.71 100 GLU A CA 1
ATOM 874 C C . GLU A 1 112 ? 43.357 46.864 34.219 1.00 49.27 100 GLU A C 1
ATOM 875 O O . GLU A 1 112 ? 43.651 46.671 35.381 1.00 49.67 100 GLU A O 1
ATOM 881 N N . LYS A 1 113 ? 42.565 46.042 33.563 1.00 48.13 101 LYS A N 1
ATOM 882 C CA . LYS A 1 113 ? 42.082 44.840 34.171 1.00 47.60 101 LYS A CA 1
ATOM 883 C C . LYS A 1 113 ? 43.198 43.927 34.672 1.00 47.60 101 LYS A C 1
ATOM 884 O O . LYS A 1 113 ? 43.051 43.315 35.730 1.00 47.06 101 LYS A O 1
ATOM 890 N N . ASP A 1 114 ? 44.324 43.871 33.944 1.00 47.27 102 ASP A N 1
ATOM 891 C CA . ASP A 1 114 ? 45.445 43.016 34.315 1.00 46.35 102 ASP A CA 1
ATOM 892 C C . ASP A 1 114 ? 46.101 43.561 35.583 1.00 46.37 102 ASP A C 1
ATOM 893 O O . ASP A 1 114 ? 46.395 42.822 36.543 1.00 44.92 102 ASP A O 1
ATOM 898 N N . SER A 1 115 ? 46.272 44.881 35.606 1.00 46.58 103 SER A N 1
ATOM 899 C CA . SER A 1 115 ? 46.814 45.588 36.761 1.00 46.65 103 SER A CA 1
ATOM 900 C C . SER A 1 115 ? 45.900 45.532 37.998 1.00 47.25 103 SER A C 1
ATOM 901 O O . SER A 1 115 ? 46.377 45.468 39.136 1.00 47.70 103 SER A O 1
ATOM 904 N N . ILE A 1 116 ? 44.589 45.538 37.782 1.00 46.48 104 ILE A N 1
ATOM 905 C CA . ILE A 1 116 ? 43.656 45.429 38.922 1.00 46.38 104 ILE A CA 1
ATOM 906 C C . ILE A 1 116 ? 43.800 44.092 39.667 1.00 45.48 104 ILE A C 1
ATOM 907 O O . ILE A 1 116 ? 43.848 44.064 40.905 1.00 44.45 104 ILE A O 1
ATOM 912 N N . ILE A 1 117 ? 43.915 43.009 38.903 1.00 45.00 105 ILE A N 1
ATOM 913 C CA . ILE A 1 117 ? 44.120 41.686 39.474 1.00 44.32 105 ILE A CA 1
ATOM 914 C C . ILE A 1 117 ? 45.359 41.716 40.325 1.00 43.55 105 ILE A C 1
ATOM 915 O O . ILE A 1 117 ? 45.380 41.219 41.454 1.00 41.75 105 ILE A O 1
ATOM 920 N N . LEU A 1 118 ? 46.407 42.339 39.792 1.00 44.94 106 LEU A N 1
ATOM 921 C CA . LEU A 1 118 ? 47.682 42.373 40.504 1.00 43.99 106 LEU A CA 1
ATOM 922 C C . LEU A 1 118 ? 47.608 43.178 41.806 1.00 44.59 106 LEU A C 1
ATOM 923 O O . LEU A 1 118 ? 48.213 42.819 42.827 1.00 44.52 106 LEU A O 1
ATOM 928 N N . TYR A 1 119 ? 46.952 44.317 41.776 1.00 45.17 107 TYR A N 1
ATOM 929 C CA . TYR A 1 119 ? 46.833 45.058 43.021 1.00 45.10 107 TYR A CA 1
ATOM 930 C C . TYR A 1 119 ? 45.982 44.306 44.047 1.00 44.52 107 TYR A C 1
ATOM 931 O O . TYR A 1 119 ? 46.234 44.469 45.226 1.00 44.66 107 TYR A O 1
ATOM 940 N N . TYR A 1 120 ? 44.957 43.546 43.619 1.00 42.76 108 TYR A N 1
ATOM 941 C CA . TYR A 1 120 ? 44.241 42.689 44.537 1.00 41.99 108 TYR A CA 1
ATOM 942 C C . TYR A 1 120 ? 45.211 41.645 45.162 1.00 43.14 108 TYR A C 1
ATOM 943 O O . TYR A 1 120 ? 45.200 41.412 46.356 1.00 41.68 108 TYR A O 1
ATOM 952 N N . GLU A 1 121 ? 46.088 41.074 44.339 1.00 44.05 109 GLU A N 1
ATOM 953 C CA . GLU A 1 121 ? 47.017 40.052 44.795 1.00 44.54 109 GLU A CA 1
ATOM 954 C C . GLU A 1 121 ? 47.874 40.587 45.890 1.00 44.75 109 GLU A C 1
ATOM 955 O O . GLU A 1 121 ? 48.011 39.935 46.919 1.00 45.17 109 GLU A O 1
ATOM 961 N N . LEU A 1 122 ? 48.394 41.795 45.661 1.00 45.65 110 LEU A N 1
ATOM 962 C CA . LEU A 1 122 ? 49.235 42.545 46.587 1.00 45.95 110 LEU A CA 1
ATOM 963 C C . LEU A 1 122 ? 48.552 42.829 47.920 1.00 46.46 110 LEU A C 1
ATOM 964 O O . LEU A 1 122 ? 49.139 42.632 49.003 1.00 47.56 110 LEU A O 1
ATOM 969 N N . LYS A 1 123 ? 47.319 43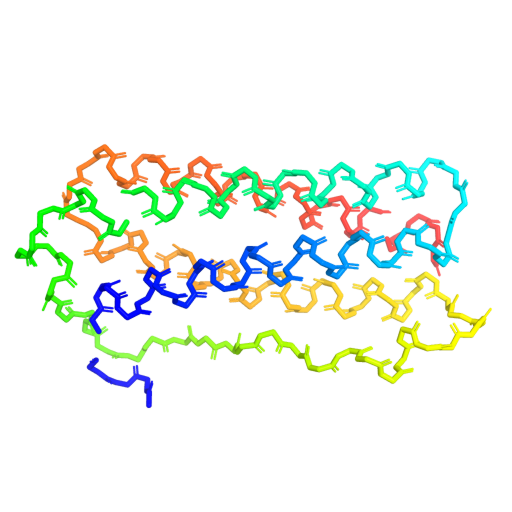.296 47.837 1.00 45.59 111 LYS A N 1
ATOM 970 C CA . LYS A 1 123 ? 46.533 43.554 49.013 1.00 45.16 111 LYS A CA 1
ATOM 971 C C . LYS A 1 123 ? 46.361 42.333 49.913 1.00 44.81 111 LYS A C 1
ATOM 972 O O . LYS A 1 123 ? 46.518 42.415 51.141 1.00 44.11 111 LYS A O 1
ATOM 978 N N . ASP A 1 124 ? 46.085 41.202 49.291 1.00 45.34 112 ASP A N 1
ATOM 979 C CA . ASP A 1 124 ? 46.009 39.934 50.007 1.00 46.24 112 ASP A CA 1
ATOM 980 C C . ASP A 1 124 ? 47.321 39.522 50.679 1.00 45.96 112 ASP A C 1
ATOM 981 O O . ASP A 1 124 ? 47.297 38.749 51.599 1.00 46.17 112 ASP A O 1
ATOM 986 N N . GLY A 1 125 ? 48.452 40.026 50.212 1.00 46.52 113 GLY A N 1
ATOM 987 C CA . GLY A 1 125 ? 49.773 39.623 50.735 1.00 46.83 113 GLY A CA 1
ATOM 988 C C . GLY A 1 125 ? 50.289 40.513 51.843 1.00 47.78 113 GLY A C 1
ATOM 989 O O . GLY A 1 125 ? 51.257 40.164 52.562 1.00 47.38 113 GLY A O 1
ATOM 990 N N . LEU A 1 126 ? 49.680 41.693 51.939 1.00 48.47 114 LEU A N 1
ATOM 991 C CA . LEU A 1 126 ? 49.963 42.607 53.004 1.00 49.36 114 LEU A CA 1
ATOM 992 C C . LEU A 1 126 ? 49.256 42.110 54.256 1.00 50.61 114 LEU A C 1
ATOM 993 O O . LEU A 1 126 ? 48.159 41.533 54.194 1.00 51.84 114 LEU A O 1
ATOM 998 N N . VAL A 1 127 ? 49.943 42.300 55.380 1.00 51.35 115 VAL A N 1
ATOM 999 C CA . VAL A 1 127 ? 49.539 41.826 56.694 1.00 52.06 115 VAL A CA 1
ATOM 1000 C C . VAL A 1 127 ? 49.198 43.021 57.579 1.00 52.00 115 VAL A C 1
ATOM 1001 O O . VAL A 1 127 ? 48.319 42.944 58.435 1.00 53.01 115 VAL A O 1
ATOM 1005 N N . ASN A 1 128 ? 49.900 44.124 57.366 1.00 51.96 116 ASN A N 1
ATOM 1006 C CA . ASN A 1 128 ? 49.640 45.363 58.063 1.00 52.54 116 ASN A CA 1
ATOM 1007 C C . ASN A 1 128 ? 48.308 45.935 57.522 1.00 52.85 116 ASN A C 1
ATOM 1008 O O . ASN A 1 128 ? 48.122 46.039 56.306 1.00 53.82 116 ASN A O 1
ATOM 1013 N N . SER A 1 129 ? 47.385 46.265 58.428 1.00 52.74 117 SER A N 1
ATOM 1014 C CA . SER A 1 129 ? 46.022 46.660 58.071 1.00 51.83 117 SER A CA 1
ATOM 1015 C C . SER A 1 129 ? 45.930 48.080 57.497 1.00 51.53 117 SER A C 1
ATOM 1016 O O . SER A 1 129 ? 44.963 48.395 56.785 1.00 51.73 117 SER A O 1
ATOM 1019 N N . ASP A 1 130 ? 46.907 48.931 57.824 1.00 50.88 118 ASP A N 1
ATOM 1020 C CA . ASP A 1 130 ? 47.052 50.268 57.206 1.00 50.70 118 ASP A CA 1
ATOM 1021 C C . ASP A 1 130 ? 47.485 50.189 55.733 1.00 49.66 118 ASP A C 1
ATOM 1022 O O . ASP A 1 130 ? 46.893 50.877 54.867 1.00 49.03 118 ASP A O 1
ATOM 1027 N N . ALA A 1 131 ? 48.537 49.404 55.481 1.00 48.44 119 ALA A N 1
ATOM 1028 C CA . ALA A 1 131 ? 48.960 49.065 54.127 1.00 48.98 119 ALA A CA 1
ATOM 1029 C C . ALA A 1 131 ? 47.779 48.532 53.307 1.00 48.86 119 ALA A C 1
ATOM 1030 O O . ALA A 1 131 ? 47.527 49.019 52.215 1.00 48.82 119 ALA A O 1
ATOM 1032 N N . GLN A 1 132 ? 47.091 47.518 53.802 1.00 48.72 120 GLN A N 1
ATOM 1033 C CA . GLN A 1 132 ? 45.908 47.014 53.092 1.00 49.94 120 GLN A CA 1
ATOM 1034 C C . GLN A 1 132 ? 44.848 48.104 52.839 1.00 49.20 120 GLN A C 1
ATOM 1035 O O . GLN A 1 132 ? 44.294 48.156 51.772 1.00 49.43 120 GLN A O 1
ATOM 1041 N N . LYS A 1 133 ? 44.570 48.971 53.801 1.00 49.01 121 LYS A N 1
ATOM 1042 C CA . LYS A 1 133 ? 43.595 50.054 53.558 1.00 48.96 121 LYS A CA 1
ATOM 1043 C C . LYS A 1 133 ? 44.108 51.016 52.476 1.00 47.92 121 LYS A C 1
ATOM 1044 O O . LYS A 1 133 ? 43.334 51.463 51.618 1.00 48.59 121 LYS A O 1
ATOM 1048 N N . THR A 1 134 ? 45.419 51.262 52.455 1.00 46.76 122 THR A N 1
ATOM 1049 C CA . THR A 1 134 ? 46.018 52.185 51.490 1.00 45.67 122 THR A CA 1
ATOM 1050 C C . THR A 1 134 ? 45.875 51.632 50.070 1.00 44.74 122 THR A C 1
ATOM 1051 O O . THR A 1 134 ? 45.559 52.355 49.126 1.00 44.38 122 THR A O 1
ATOM 1055 N N . VAL A 1 135 ? 46.078 50.337 49.946 1.00 43.81 123 VAL A N 1
ATOM 1056 C CA . VAL A 1 135 ? 45.979 49.662 48.664 1.00 44.39 123 VAL A CA 1
ATOM 1057 C C . VAL A 1 135 ? 44.541 49.487 48.196 1.00 44.57 123 VAL A C 1
ATOM 1058 O O . VAL A 1 135 ? 44.302 49.533 47.005 1.00 46.21 123 VAL A O 1
ATOM 1062 N N . LYS A 1 136 ? 43.602 49.259 49.107 1.00 44.80 124 LYS A N 1
ATOM 1063 C CA . LYS A 1 136 ? 42.175 49.247 48.750 1.00 45.47 124 LYS A CA 1
ATOM 1064 C C . LYS A 1 136 ? 41.675 50.587 48.161 1.00 45.04 124 LYS A C 1
ATOM 1065 O O . LYS A 1 136 ? 40.868 50.593 47.250 1.00 44.43 124 LYS A O 1
ATOM 1071 N N . LYS A 1 137 ? 42.131 51.700 48.728 1.00 44.99 125 LYS A N 1
ATOM 1072 C CA . LYS A 1 137 ? 41.888 53.024 48.175 1.00 46.06 125 LYS A CA 1
ATOM 1073 C C . LYS A 1 137 ? 42.331 53.131 46.710 1.00 45.38 125 LYS A C 1
ATOM 1074 O O . LYS A 1 137 ? 41.562 53.590 45.853 1.00 43.96 125 LYS A O 1
ATOM 1080 N N . ILE A 1 138 ? 43.551 52.658 46.433 1.00 45.50 126 ILE A N 1
ATOM 1081 C CA . ILE A 1 138 ? 44.117 52.637 45.076 1.00 45.57 126 ILE A CA 1
ATOM 1082 C C . ILE A 1 138 ? 43.313 51.756 44.127 1.00 45.95 126 ILE A C 1
ATOM 1083 O O . ILE A 1 138 ? 43.056 52.137 42.993 1.00 46.21 126 ILE A O 1
ATOM 1088 N N . ILE A 1 139 ? 42.950 50.564 44.592 1.00 45.86 127 ILE A N 1
ATOM 1089 C CA . ILE A 1 139 ? 42.107 49.660 43.838 1.00 45.19 127 ILE A CA 1
ATOM 1090 C C . ILE A 1 139 ? 40.749 50.290 43.453 1.00 44.80 127 ILE A C 1
ATOM 1091 O O . ILE A 1 139 ? 40.330 50.177 42.308 1.00 44.72 127 ILE A O 1
ATOM 1096 N N . ASP A 1 140 ? 40.068 50.891 44.426 1.00 44.24 128 ASP A N 1
ATOM 1097 C CA . ASP A 1 140 ? 38.846 51.639 44.199 1.00 44.64 128 ASP A CA 1
ATOM 1098 C C . ASP A 1 140 ? 39.020 52.725 43.167 1.00 44.55 128 ASP A C 1
ATOM 1099 O O . ASP A 1 140 ? 38.193 52.868 42.305 1.00 44.61 128 ASP A O 1
ATOM 1104 N N . GLN A 1 141 ? 40.108 53.483 43.235 1.00 46.22 129 GLN A N 1
ATOM 1105 C CA . GLN A 1 141 ? 40.378 54.515 42.232 1.00 46.91 129 GLN A CA 1
ATOM 1106 C C . GLN A 1 141 ? 40.691 53.894 40.873 1.00 47.30 129 GLN A C 1
ATOM 1107 O O . GLN A 1 141 ? 40.315 54.422 39.850 1.00 48.03 129 GLN A O 1
ATOM 1113 N N . GLU A 1 142 ? 41.410 52.772 40.868 1.00 47.81 130 GLU A N 1
ATOM 1114 C CA . GLU A 1 142 ? 41.739 52.081 39.619 1.00 47.20 130 GLU A CA 1
ATOM 1115 C C . GLU A 1 142 ? 40.466 51.570 38.972 1.00 47.23 130 GLU A C 1
ATOM 1116 O O . GLU A 1 142 ? 40.363 51.566 37.760 1.00 47.40 130 GLU A O 1
ATOM 1122 N N . LYS A 1 143 ? 39.501 51.144 39.795 1.00 46.82 131 LYS A N 1
ATOM 1123 C CA . LYS A 1 143 ? 38.252 50.586 39.291 1.00 45.90 131 LYS A CA 1
ATOM 1124 C C . LYS A 1 143 ? 37.340 51.681 38.739 1.00 45.77 131 LYS A C 1
ATOM 1125 O O . LYS A 1 143 ? 36.527 51.424 37.868 1.00 44.58 131 LYS A O 1
ATOM 1131 N N . GLU A 1 144 ? 37.480 52.898 39.258 1.00 46.44 132 GLU A N 1
ATOM 1132 C CA . GLU A 1 144 ? 36.885 54.102 38.642 1.00 47.03 132 GLU A CA 1
ATOM 1133 C C . GLU A 1 144 ? 37.558 54.530 37.321 1.00 46.85 132 GLU A C 1
ATOM 1134 O O . GLU A 1 144 ? 36.901 55.082 36.463 1.00 46.51 132 GLU A O 1
ATOM 1140 N N . HIS A 1 145 ? 38.869 54.309 37.178 1.00 46.51 133 HIS A N 1
ATOM 1141 C CA . HIS A 1 145 ? 39.552 54.595 35.921 1.00 46.14 133 HIS A CA 1
ATOM 1142 C C . HIS A 1 145 ? 38.942 53.704 34.894 1.00 45.33 133 HIS A C 1
ATOM 1143 O O . HIS A 1 145 ? 38.608 54.140 33.806 1.00 44.93 133 HIS A O 1
ATOM 1150 N N . LEU A 1 146 ? 38.843 52.429 35.250 1.00 44.87 134 LEU A N 1
ATOM 1151 C CA . LEU A 1 146 ? 38.256 51.407 34.393 1.00 45.15 134 LEU A CA 1
ATOM 1152 C C . LEU A 1 146 ? 36.812 51.740 33.945 1.00 44.73 134 LEU A C 1
ATOM 1153 O O . LEU A 1 146 ? 36.488 51.653 32.779 1.00 43.63 134 LEU A O 1
ATOM 1158 N N . ARG A 1 147 ? 35.975 52.124 34.890 1.00 45.11 135 ARG A N 1
ATOM 1159 C CA . ARG A 1 147 ? 34.616 52.553 34.588 1.00 45.33 135 ARG A CA 1
ATOM 1160 C C . ARG A 1 147 ? 34.618 53.715 33.593 1.00 45.33 135 ARG A C 1
ATOM 1161 O O . ARG A 1 147 ? 33.754 53.782 32.687 1.00 44.73 135 ARG A O 1
ATOM 1169 N N . LYS A 1 148 ? 35.573 54.638 33.763 1.00 45.33 136 LYS A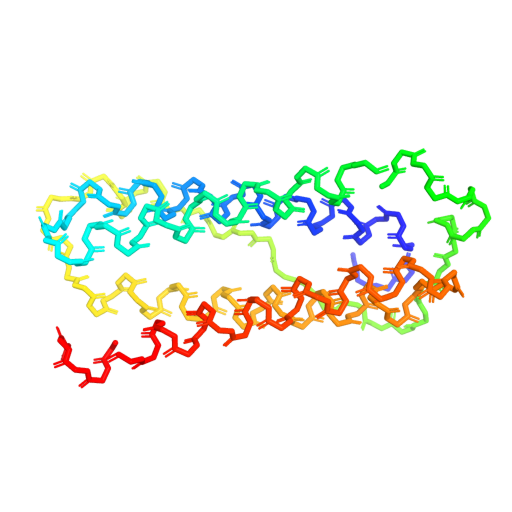 N 1
ATOM 1170 C CA . LYS A 1 148 ? 35.680 55.798 32.872 1.00 45.20 136 LYS A CA 1
ATOM 1171 C C . LYS A 1 148 ? 36.090 55.370 31.491 1.00 44.90 136 LYS A C 1
ATOM 1172 O O . LYS A 1 148 ? 35.509 55.822 30.506 1.00 45.54 136 LYS A O 1
ATOM 1178 N N . LEU A 1 149 ? 37.069 54.472 31.412 1.00 44.65 137 LEU A N 1
ATOM 1179 C CA . LEU A 1 149 ? 37.457 53.872 30.135 1.00 44.88 137 LEU A CA 1
ATOM 1180 C C . LEU A 1 149 ? 36.289 53.155 29.417 1.00 45.40 137 LEU A C 1
ATOM 1181 O O . LEU A 1 149 ? 36.134 53.262 28.213 1.00 45.84 137 LEU A O 1
ATOM 1186 N N . LEU A 1 150 ? 35.459 52.433 30.149 1.00 46.48 138 LEU A N 1
ATOM 1187 C CA . LEU A 1 150 ? 34.323 51.737 29.543 1.00 47.25 138 LEU A CA 1
ATOM 1188 C C . LEU A 1 150 ? 33.211 52.721 29.118 1.00 48.60 138 LEU A C 1
ATOM 1189 O O . LEU A 1 150 ? 32.510 52.505 28.108 1.00 48.20 138 LEU A O 1
ATOM 1194 N N . GLU A 1 151 ? 33.068 53.796 29.894 1.00 50.71 139 GLU A N 1
ATOM 1195 C CA . GLU A 1 151 ? 32.154 54.899 29.581 1.00 52.40 139 GLU A CA 1
ATOM 1196 C C . GLU A 1 151 ? 32.550 55.596 28.261 1.00 53.29 139 GLU A C 1
ATOM 1197 O O . GLU A 1 151 ? 31.717 55.820 27.409 1.00 53.12 139 GLU A O 1
ATOM 1211 N N . LYS A 1 153 ? 34.509 54.218 25.909 1.00 54.75 141 LYS A N 1
ATOM 1212 C CA . LYS A 1 153 ? 34.311 53.228 24.845 1.00 54.42 141 LYS A CA 1
ATOM 1213 C C . LYS A 1 153 ? 32.867 53.218 24.353 1.00 55.03 141 LYS A C 1
ATOM 1214 O O . LYS A 1 153 ? 32.580 53.252 23.150 1.00 54.85 141 LYS A O 1
ATOM 1220 N N . ARG A 1 154 ? 31.958 53.138 25.314 1.00 56.05 142 ARG A N 1
ATOM 1221 C CA . ARG A 1 154 ? 30.542 52.969 25.047 1.00 56.62 142 ARG A CA 1
ATOM 1222 C C . ARG A 1 154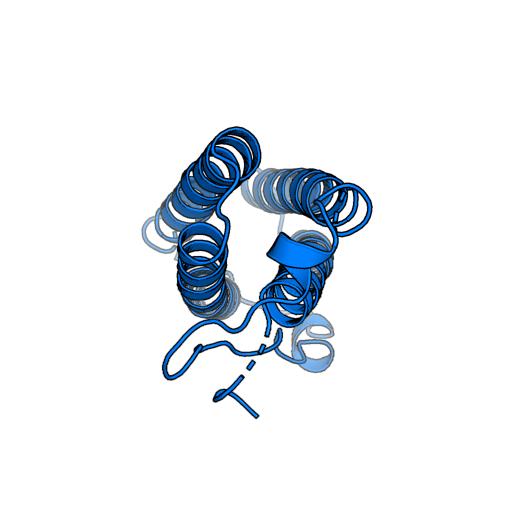 ? 29.981 54.194 24.345 1.00 56.48 142 ARG A C 1
ATOM 1223 O O . ARG A 1 154 ? 29.157 54.072 23.448 1.00 57.05 142 ARG A O 1
ATOM 1231 N N . GLU A 1 155 ? 30.436 55.372 24.760 1.00 56.65 143 GLU A N 1
ATOM 1232 C CA . GLU A 1 155 ? 29.885 56.642 24.311 1.00 57.12 143 GLU A CA 1
ATOM 1233 C C . GLU A 1 155 ? 30.495 57.177 23.022 1.00 57.38 143 GLU A C 1
ATOM 1234 O O . GLU A 1 155 ? 29.790 57.456 22.047 1.00 57.39 143 GLU A O 1
ATOM 1240 N N . SER A 1 156 ? 31.808 57.333 23.021 1.00 57.65 144 SER A N 1
ATOM 1241 C CA . SER A 1 156 ? 32.473 58.050 21.951 1.00 58.08 144 SER A CA 1
ATOM 1242 C C . SER A 1 156 ? 33.225 57.101 21.012 1.00 58.32 144 SER A C 1
ATOM 1243 O O . SER A 1 156 ? 34.170 57.498 20.305 1.00 58.59 144 SER A O 1
ATOM 1246 N N . THR A 1 157 ? 32.777 55.847 20.980 1.00 58.59 145 THR A N 1
ATOM 1247 C CA . THR A 1 157 ? 33.431 54.809 20.167 1.00 58.70 145 THR A CA 1
ATOM 1248 C C . THR A 1 157 ? 32.362 53.964 19.446 1.00 58.56 145 THR A C 1
ATOM 1249 O O . THR A 1 157 ? 32.679 53.275 18.460 1.00 58.16 145 THR A O 1
#

Nearest PDB structures (foldseek):
  1vjx-assembly1_A  TM=1.005E+00  e=4.724E-19  Thermotoga maritima
  6lkp-assembly1_C  TM=7.422E-01  e=1.113E-01  Leptolyngbya sp. O-77
  1moj-assembly1_A  TM=7.114E-01  e=9.024E-02  Halobacterium salinarum
  4dyu-assembly1_K  TM=6.098E-01  e=1.878E-01  Yersinia pestis KIM10+
  4dyu-assembly1_H  TM=6.310E-01  e=3.521E-01  Yersinia pestis KIM10+

Solvent-accessible surface area: 8431 Å² total

Organism: Thermotoga maritima (strain ATCC 43589 / DSM 3109 / JCM 10099 / NBRC 100826 / MSB8) (NCBI:txid243274)

B-factor: mean 48.58, std 4.74, range [26.62, 73.07]

InterPro domains:
  IPR003251 Rubrerythrin, diiron-binding domain [PF02915] (5-140)
  IPR009078 Ferritin-like superfamily [SSF47240] (1-143)
  IPR012347 Ferritin-like [G3DSA:1.20.1260.10] (1-145)

CATH classification: 1.20.1260.10

Sequence (146 aa):
HHHHKVSDILTVAIRLEEEGERFYRRELSEHFNGEIKKTFLELADQERIHAEIFRKSDQENWDEVDSYLAGYAFYEVFPDTSEILRRKDLTLKEVLDIAISVEKDSIILYYELKDGLVNSDAQKTVKKIIDQEKEHLRKLLEKREST